Protein AF-A0A3C0BAY0-F1 (afdb_monomer_lite)

Sequence (52 aa):
VYMGVPVKLGAAGIEEIIELNLNKDEKKMLDDSANSVKSVMKVLDGMNLFED

Radius of gyration: 14.77 Å; chains: 1; bounding box: 37×14×34 Å

Foldseek 3Di:
DDDDFDADQDPVGGPGTDDDPDDPVRVVVRVVVVVVVVVVVVVVVVVVPDDD

Secondary structure (DSSP, 8-state):
------EEEETTEEEEE------HHHHHHHHHHHHHHHHHHHHHHTTTTT--

Structure (mmCIF, N/CA/C/O backbone):
data_AF-A0A3C0BAY0-F1
#
_entry.id   AF-A0A3C0BAY0-F1
#
loop_
_atom_site.group_PDB
_atom_site.id
_atom_site.type_symbol
_atom_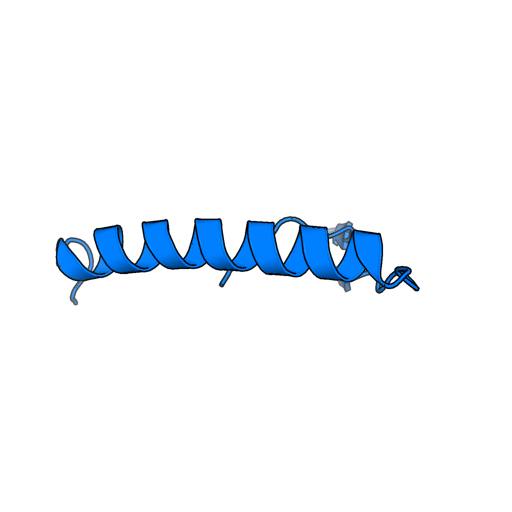site.label_atom_id
_atom_site.label_alt_id
_atom_site.label_comp_id
_atom_site.label_asym_id
_atom_site.label_entity_id
_atom_site.label_seq_id
_atom_site.pdbx_PDB_ins_code
_atom_site.Cartn_x
_atom_site.Cartn_y
_atom_site.Cartn_z
_atom_site.occupancy
_atom_site.B_iso_or_equiv
_atom_site.auth_seq_id
_atom_site.auth_comp_id
_atom_site.auth_asym_id
_atom_site.auth_atom_id
_atom_site.pdbx_PDB_model_num
ATOM 1 N N . VAL A 1 1 ? -6.672 -4.354 1.313 1.00 80.38 1 VAL A N 1
ATOM 2 C CA . VAL A 1 1 ? -6.164 -2.963 1.384 1.00 80.38 1 VAL A CA 1
ATOM 3 C C . VAL A 1 1 ? -5.074 -2.831 0.344 1.00 80.38 1 VAL A C 1
ATOM 5 O O . VAL A 1 1 ? -4.231 -3.717 0.278 1.00 80.38 1 VAL A O 1
ATOM 8 N N . TYR A 1 2 ? -5.126 -1.796 -0.486 1.00 85.44 2 TYR A N 1
ATOM 9 C CA . TYR A 1 2 ? -4.023 -1.454 -1.382 1.00 85.44 2 TYR A CA 1
ATOM 10 C C . TYR A 1 2 ? -3.139 -0.432 -0.671 1.00 85.44 2 TYR A C 1
ATOM 12 O O . TYR A 1 2 ? -3.651 0.496 -0.047 1.00 85.44 2 TYR A O 1
ATOM 20 N N . MET A 1 3 ? -1.828 -0.645 -0.696 1.00 89.12 3 MET A N 1
ATOM 21 C CA . MET A 1 3 ? -0.862 0.12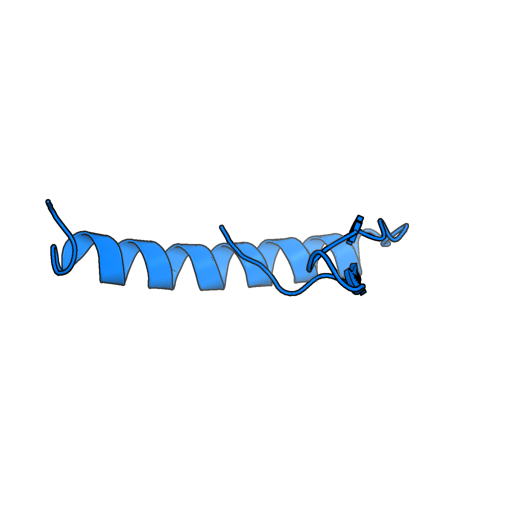6 0.080 1.00 89.12 3 MET A CA 1
ATOM 22 C C . MET A 1 3 ? 0.403 0.348 -0.742 1.00 89.12 3 MET A C 1
ATOM 24 O O . MET A 1 3 ? 0.814 -0.538 -1.488 1.00 89.12 3 MET A O 1
ATOM 28 N N . GLY A 1 4 ? 1.014 1.525 -0.603 1.00 92.62 4 GLY A N 1
ATOM 29 C CA . GLY A 1 4 ? 2.283 1.831 -1.253 1.00 92.62 4 GLY A CA 1
ATOM 30 C C . GLY A 1 4 ? 3.396 0.937 -0.715 1.00 92.62 4 GLY A C 1
ATOM 31 O O . GLY A 1 4 ? 3.735 1.016 0.463 1.00 92.62 4 GLY A O 1
ATOM 32 N N . VAL A 1 5 ? 3.950 0.095 -1.585 1.00 94.88 5 VAL A N 1
ATOM 33 C CA . VAL A 1 5 ? 5.087 -0.790 -1.303 1.00 94.88 5 VAL A CA 1
ATOM 34 C C . VAL A 1 5 ? 6.084 -0.712 -2.463 1.00 94.88 5 VAL A C 1
ATOM 36 O O . VAL A 1 5 ? 5.677 -0.408 -3.589 1.00 94.88 5 VAL A O 1
ATOM 39 N N . PRO A 1 6 ? 7.386 -0.946 -2.227 1.00 96.56 6 PRO A N 1
ATOM 40 C CA . PRO A 1 6 ? 8.360 -1.007 -3.307 1.00 96.56 6 PRO A CA 1
ATOM 41 C C . PRO A 1 6 ? 8.082 -2.230 -4.189 1.00 96.56 6 PRO A C 1
ATOM 43 O O . PRO A 1 6 ? 7.971 -3.357 -3.705 1.00 96.56 6 PRO A O 1
ATOM 46 N N . VAL A 1 7 ? 7.966 -2.003 -5.495 1.00 97.94 7 VAL A N 1
ATOM 47 C CA . VAL A 1 7 ? 7.665 -3.047 -6.479 1.00 97.94 7 VAL A CA 1
ATOM 48 C C . VAL A 1 7 ? 8.587 -2.942 -7.685 1.00 97.94 7 VAL A C 1
ATOM 50 O O . VAL A 1 7 ? 9.043 -1.852 -8.038 1.00 97.94 7 VAL A O 1
ATOM 53 N N . LYS A 1 8 ? 8.820 -4.072 -8.351 1.00 97.50 8 LYS A N 1
ATOM 54 C CA . LYS A 1 8 ? 9.360 -4.101 -9.708 1.00 97.50 8 LYS A CA 1
ATOM 55 C C . LYS A 1 8 ? 8.198 -3.990 -10.690 1.00 97.50 8 LYS A C 1
ATOM 57 O O . LYS A 1 8 ? 7.289 -4.820 -10.678 1.00 97.50 8 LYS A O 1
ATOM 62 N N . LEU A 1 9 ? 8.239 -2.955 -11.523 1.00 97.62 9 LEU A N 1
ATOM 63 C CA . LEU A 1 9 ? 7.299 -2.770 -12.622 1.00 97.62 9 LEU A CA 1
ATOM 64 C C . LEU A 1 9 ? 7.929 -3.245 -13.927 1.00 97.62 9 LEU A C 1
ATOM 66 O O . LEU A 1 9 ? 9.087 -2.931 -14.204 1.00 97.62 9 LEU A O 1
ATOM 70 N N . GLY A 1 10 ? 7.138 -3.920 -14.749 1.00 97.31 10 GLY A N 1
ATOM 71 C CA . GLY A 1 10 ? 7.504 -4.235 -16.122 1.00 97.31 10 GLY A CA 1
ATOM 72 C C . GLY A 1 10 ? 6.292 -4.248 -17.042 1.00 97.31 10 GLY A C 1
ATOM 73 O O . GLY A 1 10 ? 5.259 -3.644 -16.744 1.00 97.31 10 GLY A O 1
ATOM 74 N N . ALA A 1 11 ? 6.421 -4.886 -18.204 1.00 97.12 11 ALA A N 1
ATOM 75 C CA . ALA A 1 11 ? 5.441 -4.756 -19.288 1.00 97.12 11 ALA A CA 1
ATOM 76 C C . ALA A 1 11 ? 4.053 -5.315 -18.922 1.00 97.12 11 ALA A C 1
ATOM 78 O O . ALA A 1 11 ? 3.050 -4.875 -19.480 1.00 97.12 11 ALA A O 1
ATOM 79 N N . ALA A 1 12 ? 3.990 -6.252 -17.971 1.00 96.50 12 ALA A N 1
ATOM 80 C CA . ALA A 1 12 ? 2.749 -6.829 -17.458 1.00 96.50 12 ALA A CA 1
ATOM 81 C C . ALA A 1 12 ? 2.200 -6.112 -16.203 1.00 96.50 12 ALA A C 1
ATOM 83 O O . ALA A 1 12 ? 1.233 -6.580 -15.605 1.00 96.50 12 ALA A O 1
ATOM 84 N N . GLY A 1 13 ? 2.795 -4.987 -15.789 1.00 96.81 13 GLY A N 1
ATOM 85 C CA . GLY A 1 13 ? 2.423 -4.265 -14.571 1.00 96.81 13 GLY A CA 1
ATOM 86 C C . GLY A 1 13 ? 3.338 -4.605 -13.394 1.00 96.81 13 GLY A C 1
ATOM 87 O O . GLY A 1 13 ? 4.554 -4.457 -13.501 1.00 96.81 13 GLY A O 1
ATOM 88 N N . ILE A 1 14 ? 2.763 -5.004 -12.255 1.00 96.38 14 ILE A N 1
ATOM 89 C CA . ILE A 1 14 ? 3.525 -5.381 -11.053 1.00 96.38 14 ILE A CA 1
ATOM 90 C C . ILE A 1 14 ? 4.090 -6.790 -11.253 1.00 96.38 14 ILE A C 1
ATOM 92 O O . ILE A 1 14 ? 3.341 -7.762 -11.240 1.00 96.38 14 ILE A O 1
ATOM 96 N N . GLU A 1 15 ? 5.406 -6.897 -11.421 1.00 96.81 15 GLU A N 1
ATOM 97 C CA . GLU A 1 15 ? 6.093 -8.178 -11.635 1.00 96.81 15 GLU A CA 1
ATOM 98 C C . GLU A 1 15 ? 6.619 -8.780 -10.329 1.00 96.81 15 GLU A C 1
ATOM 100 O O . GLU A 1 15 ? 6.700 -9.998 -10.192 1.00 96.81 15 GLU A O 1
ATOM 105 N N . GLU A 1 16 ? 6.961 -7.939 -9.351 1.00 96.62 16 GLU A N 1
ATOM 106 C CA . GLU A 1 16 ? 7.499 -8.384 -8.064 1.00 96.62 16 GLU A CA 1
ATOM 107 C C . GLU A 1 16 ? 7.189 -7.366 -6.963 1.00 96.62 16 GLU A C 1
ATOM 109 O O . GLU A 1 16 ? 7.290 -6.157 -7.184 1.00 96.62 16 GLU A O 1
ATOM 114 N N . ILE A 1 17 ? 6.859 -7.846 -5.762 1.00 95.69 17 ILE A N 1
ATOM 115 C CA . ILE A 1 17 ? 6.771 -7.022 -4.551 1.00 95.69 17 ILE A CA 1
ATOM 116 C C . ILE A 1 17 ? 8.038 -7.259 -3.736 1.00 95.69 17 ILE A C 1
ATOM 118 O O . ILE A 1 17 ? 8.363 -8.399 -3.417 1.00 95.69 17 ILE A O 1
ATOM 122 N N . ILE A 1 18 ? 8.742 -6.182 -3.394 1.00 96.38 18 ILE A N 1
ATOM 123 C CA . ILE A 1 18 ? 10.008 -6.258 -2.667 1.00 96.38 18 ILE A CA 1
ATOM 124 C C . ILE A 1 18 ? 9.711 -6.209 -1.167 1.00 96.38 18 ILE A C 1
ATOM 126 O O . ILE A 1 18 ? 9.258 -5.187 -0.647 1.00 96.38 18 ILE A O 1
ATOM 130 N N . GLU A 1 19 ? 9.979 -7.302 -0.455 1.00 94.94 19 GLU A N 1
ATOM 131 C CA . GLU A 1 19 ? 9.853 -7.342 1.003 1.00 94.94 19 GLU A CA 1
ATOM 132 C C . GLU A 1 19 ? 11.129 -6.818 1.669 1.00 94.94 19 GLU A C 1
ATOM 134 O O . GLU A 1 19 ? 12.233 -7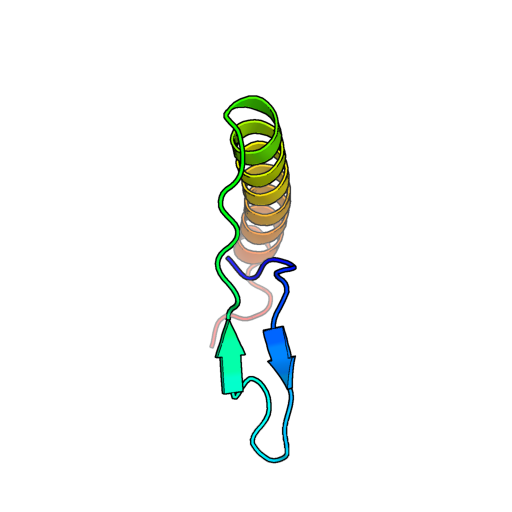.316 1.443 1.00 94.94 19 GLU A O 1
ATOM 139 N N . LEU A 1 20 ? 10.977 -5.778 2.488 1.00 94.94 20 LEU A N 1
ATOM 140 C CA . LEU A 1 20 ? 12.072 -5.192 3.251 1.00 94.94 20 LEU A CA 1
ATOM 141 C C . LEU A 1 20 ? 12.087 -5.767 4.667 1.00 94.94 20 LEU A C 1
ATOM 143 O O . LEU A 1 20 ? 11.044 -5.896 5.310 1.00 94.94 20 LEU A O 1
ATOM 147 N N . ASN A 1 21 ? 13.285 -6.025 5.188 1.00 96.88 21 ASN A N 1
ATOM 148 C CA . ASN A 1 21 ? 13.479 -6.362 6.595 1.00 96.88 21 ASN A CA 1
ATOM 149 C C . ASN A 1 21 ? 13.349 -5.097 7.451 1.00 96.88 21 ASN A C 1
ATOM 151 O O . ASN A 1 21 ? 14.345 -4.455 7.780 1.00 96.88 21 ASN A O 1
ATOM 155 N N . LEU A 1 22 ? 12.110 -4.734 7.774 1.00 97.12 22 LEU A N 1
ATOM 156 C CA . LEU A 1 22 ? 11.805 -3.585 8.619 1.00 97.12 22 LEU A CA 1
ATOM 157 C C . LEU A 1 22 ? 12.147 -3.869 10.081 1.00 97.12 22 LEU A C 1
ATOM 159 O O . LEU A 1 22 ? 11.927 -4.971 10.593 1.00 97.12 22 LEU A O 1
ATOM 163 N N . ASN A 1 23 ? 12.625 -2.846 10.781 1.00 98.06 23 ASN A N 1
ATOM 164 C CA . ASN A 1 23 ? 12.735 -2.907 12.232 1.00 98.06 23 ASN A CA 1
ATOM 165 C C . ASN A 1 23 ? 11.352 -2.745 12.903 1.00 98.06 23 ASN A C 1
ATOM 167 O O . ASN A 1 23 ? 10.329 -2.527 12.248 1.00 98.06 23 ASN A O 1
ATOM 171 N N . LYS A 1 24 ? 11.304 -2.878 14.234 1.00 98.25 24 LYS A N 1
ATOM 172 C CA . LYS A 1 24 ? 10.042 -2.832 14.995 1.00 98.25 24 LYS A CA 1
ATOM 173 C C . LYS A 1 24 ? 9.289 -1.510 14.830 1.00 98.25 24 LYS A C 1
ATOM 175 O O . LYS A 1 24 ? 8.066 -1.530 14.710 1.00 98.25 24 LYS A O 1
ATOM 180 N N . ASP A 1 25 ? 10.005 -0.392 14.810 1.00 98.12 25 ASP A N 1
ATOM 181 C CA . ASP A 1 25 ? 9.403 0.938 14.745 1.00 98.12 25 ASP A CA 1
ATOM 182 C C . ASP A 1 25 ? 8.875 1.221 13.335 1.00 98.12 25 ASP A C 1
ATOM 184 O O . ASP A 1 25 ? 7.731 1.642 13.170 1.00 98.12 25 ASP A O 1
ATOM 188 N N . GLU A 1 26 ? 9.648 0.881 12.303 1.00 97.31 26 GLU A N 1
ATOM 189 C CA . GLU A 1 26 ? 9.228 0.981 10.899 1.00 97.31 26 GLU A CA 1
ATOM 190 C C . GLU A 1 26 ? 8.016 0.094 10.603 1.00 97.31 26 GLU A C 1
ATOM 192 O O . GLU A 1 26 ? 7.074 0.523 9.933 1.00 97.31 26 GLU A O 1
ATOM 197 N N . LYS A 1 27 ? 8.002 -1.136 11.135 1.00 96.44 27 LYS A N 1
ATOM 198 C CA . LYS A 1 27 ? 6.859 -2.039 10.985 1.00 96.44 27 LYS A CA 1
ATOM 199 C C . LYS A 1 27 ? 5.609 -1.448 11.628 1.00 96.44 27 LYS A C 1
ATOM 201 O O . LYS A 1 27 ? 4.544 -1.465 11.013 1.00 96.44 27 LYS A O 1
ATOM 206 N N . LYS A 1 28 ? 5.751 -0.860 12.818 1.00 97.88 28 LYS A N 1
ATOM 207 C CA . LYS A 1 28 ? 4.654 -0.159 13.482 1.00 97.88 28 LYS A CA 1
ATOM 208 C C . LYS A 1 28 ? 4.140 1.017 12.645 1.00 97.88 28 LYS A C 1
ATOM 210 O O . LYS A 1 28 ? 2.930 1.159 12.490 1.00 97.88 28 LYS A O 1
ATOM 215 N N . MET A 1 29 ? 5.031 1.828 12.074 1.00 96.50 29 MET A N 1
ATOM 216 C CA . MET A 1 29 ? 4.646 2.943 11.200 1.00 96.50 29 MET A CA 1
ATOM 217 C C . MET A 1 29 ? 3.889 2.469 9.953 1.00 96.50 29 MET A C 1
ATOM 219 O O . MET A 1 29 ? 2.901 3.091 9.554 1.00 96.50 29 MET A O 1
ATOM 223 N N . LEU A 1 30 ? 4.324 1.359 9.351 1.00 95.31 30 LEU A N 1
ATOM 224 C CA . LEU A 1 30 ? 3.634 0.746 8.219 1.00 95.31 30 LEU A CA 1
ATOM 225 C C . LEU A 1 30 ? 2.221 0.298 8.614 1.00 95.31 30 LEU A C 1
ATOM 227 O O . LEU A 1 30 ? 1.259 0.617 7.917 1.00 95.31 30 LEU A O 1
ATOM 231 N N . ASP A 1 31 ? 2.080 -0.389 9.747 1.00 95.38 31 ASP A N 1
ATOM 232 C CA . ASP A 1 31 ? 0.785 -0.876 10.224 1.00 95.38 31 ASP A CA 1
ATOM 233 C C . ASP A 1 31 ? -0.178 0.285 10.550 1.00 95.38 31 ASP A C 1
ATOM 235 O O . ASP A 1 31 ? -1.357 0.240 10.182 1.00 95.38 31 ASP A O 1
ATOM 239 N N . ASP A 1 32 ? 0.319 1.366 11.161 1.00 96.81 32 ASP A N 1
ATOM 240 C CA . ASP A 1 32 ? -0.466 2.571 11.463 1.00 96.81 32 ASP A CA 1
ATOM 241 C C . ASP A 1 32 ? -0.949 3.274 10.173 1.00 96.81 32 ASP A C 1
ATOM 243 O O . ASP A 1 32 ? -2.119 3.668 10.059 1.00 96.81 32 ASP A O 1
ATOM 247 N N . SER A 1 33 ? -0.090 3.359 9.150 1.00 95.25 33 SER A N 1
ATOM 248 C CA . SER A 1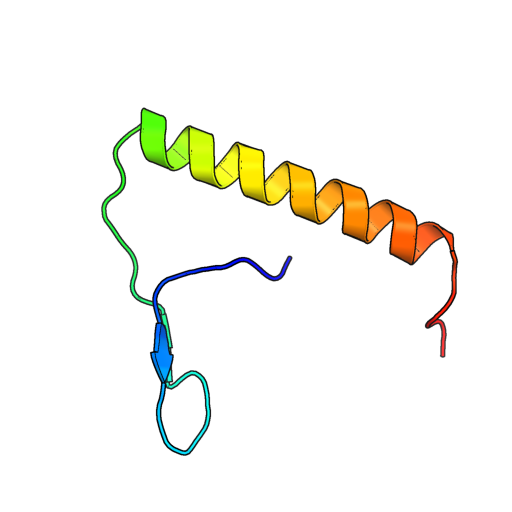 33 ? -0.468 3.873 7.826 1.00 95.25 33 SER A CA 1
ATOM 249 C C . SER A 1 33 ? -1.528 2.983 7.157 1.00 95.25 33 SER A C 1
ATOM 251 O O . SER A 1 33 ? -2.525 3.477 6.623 1.00 95.25 33 SER A O 1
ATOM 253 N N . ALA A 1 34 ? -1.394 1.656 7.271 1.00 95.62 34 ALA A N 1
ATOM 254 C CA . ALA A 1 34 ? -2.330 0.697 6.682 1.00 95.62 34 ALA A CA 1
ATOM 255 C C . ALA A 1 34 ? -3.716 0.810 7.317 1.00 95.62 34 ALA A C 1
ATOM 257 O O . ALA A 1 34 ? -4.736 0.741 6.627 1.00 95.62 34 ALA A O 1
ATOM 258 N N . ASN A 1 35 ? -3.760 1.004 8.635 1.00 96.38 35 ASN A N 1
ATOM 259 C CA . ASN A 1 35 ? -4.999 1.211 9.374 1.00 96.38 35 ASN A CA 1
ATOM 260 C C . ASN A 1 35 ? -5.693 2.517 8.975 1.00 96.38 35 ASN A C 1
ATOM 262 O O . ASN A 1 35 ? -6.916 2.531 8.823 1.00 96.38 35 ASN A O 1
ATOM 266 N N . SER A 1 36 ? -4.924 3.577 8.723 1.00 95.50 36 SER A N 1
ATOM 267 C CA . SER A 1 36 ? -5.461 4.852 8.237 1.00 95.50 36 SER A CA 1
ATOM 268 C C . SER A 1 36 ? -6.144 4.692 6.874 1.00 95.50 36 SER A C 1
ATOM 270 O O . SER A 1 36 ? -7.293 5.103 6.712 1.00 95.50 36 SER A O 1
ATOM 272 N N . VAL A 1 37 ? -5.503 4.001 5.922 1.00 94.88 37 VAL A N 1
ATOM 273 C CA . VAL A 1 37 ? -6.102 3.714 4.603 1.00 94.88 37 VAL A CA 1
ATOM 274 C C . VAL A 1 37 ? -7.364 2.857 4.737 1.00 94.88 37 VAL A C 1
ATOM 276 O O . VAL A 1 37 ? -8.389 3.173 4.137 1.00 94.88 37 VAL A O 1
ATOM 279 N N . LYS A 1 38 ? -7.339 1.807 5.571 1.00 94.38 38 LYS A N 1
ATOM 280 C CA . LYS A 1 38 ? -8.525 0.968 5.832 1.00 94.38 38 LYS A CA 1
ATOM 281 C C . LYS A 1 38 ? -9.698 1.770 6.397 1.00 94.38 38 LYS A C 1
ATOM 283 O O . LYS A 1 38 ? -10.840 1.449 6.087 1.00 94.38 38 LYS A O 1
ATOM 288 N N . SER A 1 39 ? -9.436 2.779 7.229 1.00 94.62 39 SER A N 1
ATOM 289 C CA . SER A 1 39 ? -10.485 3.653 7.765 1.00 94.62 39 SER A CA 1
ATOM 290 C C . SER A 1 39 ? -11.205 4.405 6.643 1.00 94.62 39 SER A C 1
ATOM 292 O O . SER A 1 39 ? -12.430 4.389 6.577 1.00 94.62 39 SER A O 1
ATOM 294 N N . VAL A 1 40 ? -10.446 4.977 5.702 1.00 93.12 40 VAL A N 1
ATOM 295 C CA . VAL A 1 40 ? -11.009 5.673 4.534 1.00 93.12 40 VAL A CA 1
ATOM 296 C C . VAL A 1 40 ? -11.780 4.711 3.629 1.00 93.12 40 VAL A C 1
ATOM 298 O O . VAL A 1 40 ? -12.869 5.051 3.178 1.00 93.12 40 VAL A O 1
ATOM 301 N N . MET A 1 41 ? -11.267 3.494 3.415 1.00 92.31 41 MET A N 1
ATOM 302 C CA . MET A 1 41 ? -11.983 2.468 2.644 1.00 92.31 41 MET A CA 1
ATOM 303 C C . MET A 1 41 ? -13.350 2.145 3.260 1.00 92.31 41 MET A C 1
ATOM 305 O O . MET A 1 41 ? -14.337 2.135 2.544 1.00 92.31 41 MET A O 1
ATOM 309 N N . LYS A 1 42 ? -13.440 1.990 4.588 1.00 93.06 42 LYS A N 1
ATOM 310 C CA . LYS A 1 42 ? -14.728 1.748 5.266 1.00 93.06 42 LYS A CA 1
ATOM 311 C C . LYS A 1 42 ? -15.721 2.892 5.094 1.00 93.06 42 LYS A C 1
ATOM 313 O O . LYS A 1 42 ? -16.919 2.648 5.004 1.00 93.06 42 LYS A O 1
ATOM 318 N N . VAL A 1 43 ? -15.235 4.135 5.101 1.00 94.56 43 VAL A N 1
ATOM 319 C CA . VAL A 1 43 ? -16.084 5.304 4.838 1.00 94.56 43 VAL A CA 1
ATOM 320 C C . VAL A 1 43 ? -16.647 5.225 3.424 1.00 94.56 43 VAL A C 1
ATOM 322 O O . VAL A 1 43 ? -17.841 5.434 3.252 1.00 94.56 43 VAL A O 1
ATOM 325 N N . LEU A 1 44 ? -15.809 4.882 2.441 1.00 92.56 44 LEU A N 1
ATOM 326 C CA . LEU A 1 44 ? -16.239 4.701 1.058 1.00 92.56 44 LEU A CA 1
ATOM 327 C C . LEU A 1 44 ? -17.251 3.558 0.912 1.00 92.56 44 LEU A C 1
ATOM 329 O O . LEU A 1 44 ? -18.278 3.748 0.267 1.00 92.56 44 LEU A O 1
ATOM 333 N N . ASP A 1 45 ? -16.989 2.412 1.543 1.00 91.00 45 ASP A N 1
ATOM 334 C CA . ASP A 1 45 ? -17.892 1.258 1.534 1.00 91.00 45 ASP A CA 1
ATOM 335 C C . ASP A 1 45 ? -19.266 1.649 2.094 1.00 91.00 45 ASP A C 1
ATOM 337 O O . ASP A 1 45 ? -20.283 1.352 1.486 1.00 91.00 45 ASP A O 1
ATOM 341 N N . GLY A 1 46 ? -19.307 2.404 3.199 1.00 94.12 46 GLY A N 1
ATOM 342 C CA . GLY A 1 46 ? -20.557 2.890 3.794 1.00 94.12 46 GLY A CA 1
ATOM 343 C C . GLY A 1 46 ? -21.308 3.941 2.968 1.00 94.12 46 GLY A C 1
ATOM 344 O O . GLY A 1 46 ? -22.437 4.284 3.316 1.00 94.12 46 GLY A O 1
ATOM 345 N N . MET A 1 47 ? -20.707 4.472 1.899 1.00 93.62 47 MET A N 1
ATOM 346 C CA . MET A 1 47 ? -21.402 5.340 0.945 1.00 93.62 47 MET A CA 1
ATOM 347 C C . MET A 1 47 ? -22.159 4.542 -0.131 1.00 93.62 47 MET A C 1
ATOM 349 O O . MET A 1 47 ? -22.908 5.159 -0.885 1.00 93.62 47 MET A O 1
ATOM 353 N N . ASN A 1 48 ? -21.976 3.213 -0.221 1.00 88.50 48 ASN A N 1
ATOM 354 C CA . ASN A 1 48 ? -22.631 2.314 -1.187 1.00 88.50 48 ASN A CA 1
ATOM 355 C C . ASN A 1 48 ? -22.569 2.812 -2.648 1.00 88.50 48 ASN A C 1
ATOM 357 O O . ASN A 1 48 ? -23.507 2.652 -3.424 1.00 88.50 48 ASN A O 1
ATOM 361 N N . LEU A 1 49 ? -21.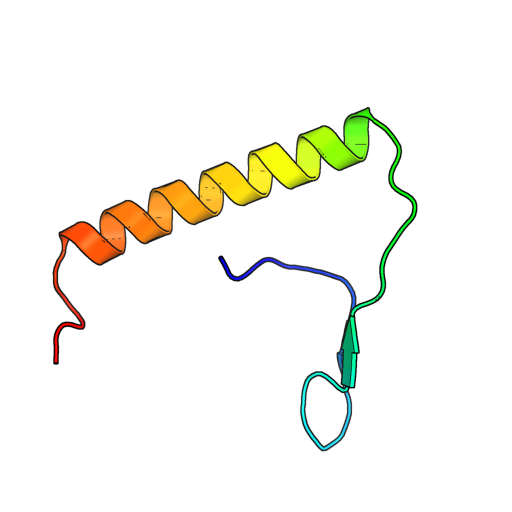467 3.461 -3.036 1.00 86.25 49 LEU A N 1
ATOM 362 C CA . LEU A 1 49 ? -21.342 4.113 -4.351 1.00 86.25 49 LEU A CA 1
ATOM 363 C C . LEU A 1 49 ? -21.010 3.147 -5.494 1.00 86.25 49 LEU A C 1
ATOM 365 O O . LEU A 1 49 ? -21.099 3.532 -6.658 1.00 86.25 49 LEU A O 1
ATOM 369 N N . PHE A 1 50 ? -20.584 1.929 -5.161 1.00 78.88 50 PHE A N 1
ATOM 370 C CA . PHE A 1 50 ? -20.066 0.938 -6.105 1.00 78.88 50 PHE A CA 1
ATOM 371 C C . PHE A 1 50 ? -20.654 -0.459 -5.858 1.00 78.88 50 PHE A C 1
ATOM 373 O O . PHE A 1 50 ? -19.983 -1.458 -6.099 1.00 78.88 50 PHE A O 1
ATOM 380 N N . GLU A 1 51 ? -21.879 -0.531 -5.331 1.00 69.62 51 GLU A N 1
ATOM 381 C CA . GLU A 1 51 ? -22.645 -1.781 -5.346 1.00 69.62 51 GLU A CA 1
ATOM 382 C C . GLU A 1 51 ? -23.052 -2.091 -6.800 1.00 69.62 51 GLU A C 1
ATOM 384 O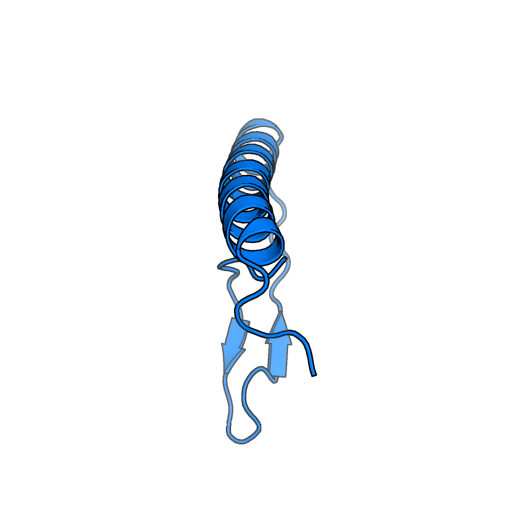 O . GLU A 1 51 ? -23.592 -1.214 -7.479 1.00 69.62 51 GLU A O 1
ATOM 389 N N . ASP A 1 52 ? -22.750 -3.305 -7.277 1.00 57.12 52 ASP A N 1
ATOM 390 C CA . ASP A 1 52 ? -23.381 -3.887 -8.474 1.00 57.12 52 ASP A CA 1
ATOM 391 C C . ASP A 1 52 ? -24.835 -4.291 -8.172 1.00 57.12 52 ASP A C 1
ATOM 393 O O . ASP A 1 52 ? -25.074 -4.870 -7.082 1.00 57.12 52 ASP A O 1
#

pLDDT: mean 93.21, std 7.32, range [57.12, 98.25]